Protein AF-A0A537LXU0-F1 (afdb_monomer)

Nearest PDB structures (foldseek):
  6ekh-assembly1_Y  TM=9.428E-01  e=1.355E-01  Methanococcus maripaludis
  4le2-assembly4_D-2  TM=8.879E-01  e=7.943E-01  Bacillus subtilis subsp. subtilis str. 168
  5vxn-assembly1_B  TM=9.345E-01  e=1.214E+00  Escherichia coli K-12
  6zj2-assembly1_A  TM=9.241E-01  e=2.464E+00  Salmonella enterica subsp. enterica serovar Typhimurium str. LT2
  6zii-assembly1_B  TM=9.315E-01  e=4.998E+00  Salmonella enterica subsp. enterica serovar Typhimurium

pLDDT: mean 80.13, std 18.69, range [44.47, 96.81]

Fold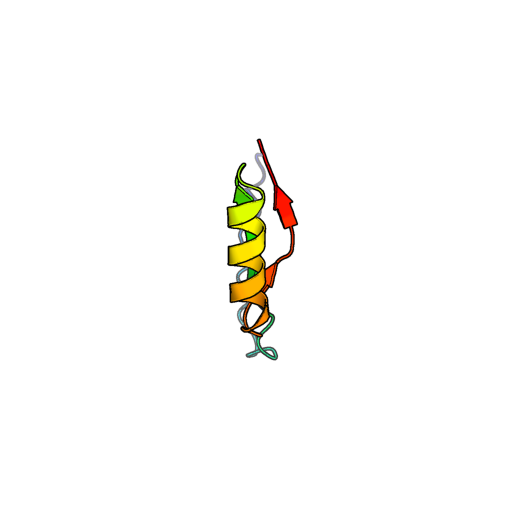seek 3Di:
DDDDPDDPPPDDDDPDPQDADEDEAEDQDPVVVVVVVVVCVVPPNYDDPYYHYD

Secondary structure (DSSP, 8-state):
-PPPP-------S---S-PPEEEEEE-S-HHHHHHHHHHHTT-TTEEEEEEE--

Radius of gyration: 16.43 Å; Cα contacts (8 Å, |Δi|>4): 49; chains: 1; bounding box: 40×10×43 Å

Structure (mmCIF, N/CA/C/O backbone):
data_AF-A0A537LXU0-F1
#
_entry.id   AF-A0A537LXU0-F1
#
loop_
_atom_site.group_PDB
_atom_site.id
_atom_site.type_symbol
_atom_site.label_atom_id
_atom_site.label_alt_id
_atom_site.label_comp_id
_atom_site.label_asym_id
_atom_site.label_entity_id
_atom_site.label_seq_id
_atom_site.pdbx_PDB_ins_code
_atom_site.Cartn_x
_atom_site.Cartn_y
_atom_site.Cartn_z
_atom_site.occupancy
_atom_site.B_iso_or_equiv
_atom_site.auth_seq_id
_atom_site.auth_comp_id
_atom_site.auth_asym_id
_atom_site.auth_atom_id
_atom_site.pdbx_PDB_model_num
ATOM 1 N N . MET A 1 1 ? -27.396 1.608 -31.804 1.00 45.38 1 MET A N 1
ATOM 2 C CA . MET A 1 1 ? -27.749 1.600 -30.368 1.00 45.38 1 MET A CA 1
ATOM 3 C C . MET A 1 1 ? -26.448 1.533 -29.588 1.00 45.38 1 MET A C 1
ATOM 5 O O . MET A 1 1 ? -25.783 0.513 -29.668 1.00 45.38 1 MET A O 1
ATOM 9 N N . ASN A 1 2 ? -26.032 2.625 -28.942 1.00 53.25 2 ASN A N 1
ATOM 10 C CA . ASN A 1 2 ? -24.852 2.639 -28.070 1.00 53.25 2 ASN A CA 1
ATOM 11 C C . ASN A 1 2 ? -25.323 2.454 -26.626 1.00 53.25 2 ASN A C 1
ATOM 13 O O . ASN A 1 2 ? -26.218 3.173 -26.183 1.00 53.25 2 ASN A O 1
ATOM 17 N N . ALA A 1 3 ? -24.759 1.472 -25.924 1.00 56.09 3 ALA A N 1
ATOM 18 C CA . ALA A 1 3 ? -25.027 1.255 -24.509 1.00 56.09 3 ALA A CA 1
ATOM 19 C C . ALA A 1 3 ? -24.438 2.415 -23.678 1.00 56.09 3 ALA A C 1
ATOM 21 O O . ALA A 1 3 ? -23.347 2.891 -24.001 1.00 56.09 3 ALA A O 1
ATOM 22 N N . PRO A 1 4 ? -25.128 2.891 -22.628 1.00 53.03 4 PRO A N 1
ATOM 23 C CA . PRO A 1 4 ? -24.580 3.911 -21.742 1.00 53.03 4 PRO A CA 1
ATOM 24 C C . PRO A 1 4 ? -23.422 3.344 -20.893 1.00 53.03 4 PRO A C 1
ATOM 26 O O . PRO A 1 4 ? -23.438 2.157 -20.554 1.00 53.03 4 PRO A O 1
ATOM 29 N N . PRO A 1 5 ? -22.422 4.170 -20.525 1.00 55.50 5 PRO A N 1
ATOM 30 C CA . PRO A 1 5 ? -21.332 3.755 -19.646 1.00 55.50 5 PRO A CA 1
ATOM 31 C C . PRO A 1 5 ? -21.873 3.378 -18.259 1.00 55.50 5 PRO A C 1
ATOM 33 O O . PRO A 1 5 ? -22.780 4.030 -17.741 1.00 55.50 5 PRO A O 1
ATOM 36 N N . ALA A 1 6 ? -21.317 2.314 -17.671 1.00 59.84 6 ALA A N 1
ATOM 37 C CA . ALA A 1 6 ? -21.710 1.790 -16.367 1.00 59.84 6 ALA A CA 1
ATOM 38 C C . ALA A 1 6 ? -21.636 2.891 -15.296 1.00 59.84 6 ALA A C 1
ATOM 40 O O . ALA A 1 6 ? -20.559 3.332 -14.895 1.00 59.84 6 ALA A O 1
ATOM 41 N N . ALA A 1 7 ? -22.807 3.357 -14.866 1.00 49.41 7 ALA A N 1
ATOM 42 C CA . ALA A 1 7 ? -22.951 4.344 -13.814 1.00 49.41 7 ALA A CA 1
ATOM 43 C C . ALA A 1 7 ? -22.341 3.813 -12.508 1.00 49.41 7 ALA A C 1
ATOM 45 O O . ALA A 1 7 ? -22.603 2.676 -12.110 1.00 49.41 7 ALA A O 1
ATOM 46 N N . PHE A 1 8 ? -21.563 4.657 -11.824 1.00 53.72 8 PHE A N 1
ATOM 47 C CA . PHE A 1 8 ? -21.179 4.461 -10.428 1.00 53.72 8 PHE A CA 1
ATOM 48 C C . PHE A 1 8 ? -22.452 4.264 -9.597 1.00 53.72 8 PHE A C 1
ATOM 50 O O . PHE A 1 8 ? -23.164 5.217 -9.274 1.00 53.72 8 PHE A O 1
ATOM 57 N N . ALA A 1 9 ? -22.754 3.010 -9.267 1.00 56.31 9 ALA A N 1
ATOM 58 C CA . ALA A 1 9 ? -23.847 2.649 -8.383 1.00 56.31 9 ALA A CA 1
ATOM 59 C C . ALA A 1 9 ? -23.452 3.002 -6.942 1.00 56.31 9 ALA A C 1
ATOM 61 O O . ALA A 1 9 ? -23.032 2.153 -6.158 1.00 56.31 9 ALA A O 1
ATOM 62 N N . GLY A 1 10 ? -23.563 4.287 -6.599 1.00 47.06 10 GLY A N 1
ATOM 63 C CA . GLY A 1 10 ? -23.504 4.770 -5.225 1.00 47.06 10 GLY A CA 1
ATOM 64 C C . GLY A 1 10 ? -24.658 4.166 -4.430 1.00 47.06 10 GLY A C 1
ATOM 65 O O . GLY A 1 10 ? -25.787 4.656 -4.472 1.00 47.06 10 GLY A O 1
ATOM 66 N N . ARG A 1 11 ? -24.383 3.062 -3.738 1.00 59.22 11 ARG A N 1
ATOM 67 C CA . ARG A 1 11 ? -25.327 2.361 -2.870 1.00 59.22 11 ARG A CA 1
ATOM 68 C C . ARG A 1 11 ? -25.785 3.298 -1.747 1.00 59.22 11 ARG A C 1
ATOM 70 O O . ARG A 1 11 ? -25.010 3.631 -0.859 1.00 59.22 11 ARG A O 1
ATOM 77 N N . ARG A 1 12 ? -27.063 3.689 -1.757 1.00 63.50 12 ARG A N 1
ATOM 78 C CA . ARG A 1 12 ? -27.766 4.186 -0.563 1.00 63.50 12 ARG A CA 1
ATOM 79 C C . ARG A 1 12 ? -28.308 2.974 0.195 1.00 63.50 12 ARG A C 1
ATOM 81 O O . ARG A 1 12 ? -29.171 2.285 -0.338 1.00 63.50 12 ARG A O 1
ATOM 88 N N . GLY A 1 13 ? -27.831 2.711 1.411 1.00 46.00 13 GLY A N 1
ATOM 89 C CA . GLY A 1 13 ? -28.476 1.725 2.287 1.00 46.00 13 GLY A CA 1
ATOM 90 C C . GLY A 1 13 ? -27.586 1.168 3.393 1.00 46.00 13 GLY A C 1
ATOM 91 O O . GLY A 1 13 ? -26.780 0.281 3.127 1.00 46.00 13 GLY A O 1
ATOM 92 N N . GLY A 1 14 ? -27.820 1.653 4.620 1.00 44.47 14 GLY A N 1
ATOM 93 C CA . GLY A 1 14 ? -27.244 1.162 5.878 1.00 44.47 14 GLY A CA 1
ATOM 94 C C . GLY A 1 14 ? -25.816 1.643 6.095 1.00 44.47 14 GLY A C 1
ATOM 95 O O . GLY A 1 14 ? -25.006 1.515 5.192 1.00 44.47 14 GLY A O 1
ATOM 96 N N . VAL A 1 15 ? -25.502 2.206 7.266 1.00 57.59 15 VAL A N 1
ATOM 97 C CA . VAL A 1 15 ? -24.108 2.452 7.668 1.00 57.59 15 VAL A CA 1
ATOM 98 C C . VAL A 1 15 ? -23.504 1.063 7.900 1.00 57.59 15 VAL A C 1
ATOM 100 O O . VAL A 1 15 ? -23.842 0.439 8.909 1.00 57.59 15 VAL A O 1
ATOM 103 N N . PRO A 1 16 ? -22.720 0.496 6.965 1.00 55.19 16 PRO A N 1
ATOM 104 C CA . PRO A 1 16 ? -22.045 -0.761 7.232 1.00 55.19 16 PRO A CA 1
ATOM 105 C C . PRO A 1 16 ? -20.973 -0.443 8.281 1.00 55.19 16 PRO A C 1
ATOM 107 O O . PRO A 1 16 ? -20.529 0.705 8.374 1.00 55.19 16 PRO A O 1
ATOM 110 N N . ALA A 1 17 ? -20.556 -1.418 9.091 1.00 60.91 17 ALA A N 1
ATOM 111 C CA . ALA A 1 17 ? -19.326 -1.267 9.868 1.00 60.91 17 ALA A CA 1
ATOM 112 C C . ALA A 1 17 ? -18.259 -0.689 8.928 1.00 60.91 17 ALA A C 1
ATOM 114 O O . ALA A 1 17 ? -18.064 -1.258 7.860 1.00 60.91 17 ALA A O 1
ATOM 115 N N . SER A 1 18 ? -17.730 0.498 9.251 1.00 68.31 18 SER A N 1
ATOM 116 C CA . SER A 1 18 ? -17.048 1.363 8.281 1.00 68.31 18 SER A CA 1
ATOM 117 C C . SER A 1 18 ? -15.930 0.591 7.587 1.00 68.31 18 SER A C 1
ATOM 119 O O . SER A 1 18 ? -14.864 0.409 8.174 1.00 68.31 18 SER A O 1
ATOM 121 N N . ASP A 1 19 ? -16.192 0.109 6.371 1.00 81.06 19 ASP A N 1
ATOM 12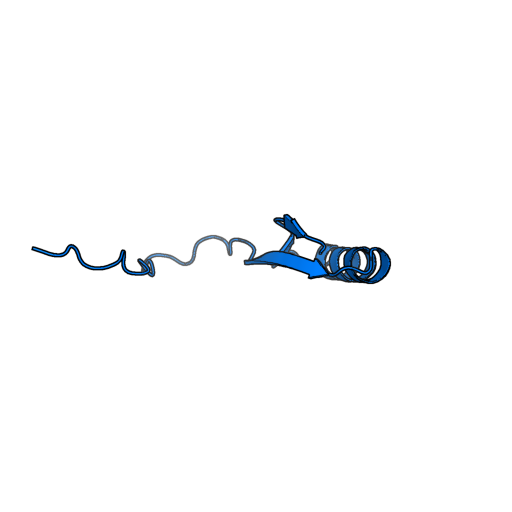2 C CA . ASP A 1 19 ? -15.188 -0.594 5.585 1.00 81.06 19 ASP A CA 1
ATOM 123 C C . ASP A 1 19 ? -14.002 0.360 5.387 1.00 81.06 19 ASP A C 1
ATOM 125 O O . ASP A 1 19 ? -14.211 1.550 5.109 1.00 81.06 19 ASP A O 1
ATOM 129 N N . PRO A 1 20 ? -12.762 -0.115 5.569 1.00 88.44 20 PRO A N 1
ATOM 130 C CA . PRO A 1 20 ? -11.597 0.734 5.426 1.00 88.44 20 PRO A CA 1
ATOM 131 C C . PRO A 1 20 ? -11.487 1.262 3.992 1.00 88.44 20 PRO A C 1
ATOM 133 O O . PRO A 1 20 ? -11.721 0.557 3.007 1.00 88.44 20 PRO A O 1
ATOM 136 N N . ILE A 1 21 ? -11.100 2.528 3.873 1.00 92.88 21 ILE A N 1
ATOM 137 C CA . ILE A 1 21 ? -10.804 3.179 2.603 1.00 92.88 21 ILE A CA 1
ATOM 138 C C . ILE A 1 21 ? -9.566 2.504 2.013 1.00 92.88 21 ILE A C 1
ATOM 140 O O . ILE A 1 21 ? -8.482 2.525 2.602 1.00 92.88 21 ILE A O 1
ATOM 144 N N . ARG A 1 22 ? -9.721 1.926 0.823 1.00 94.19 22 ARG A N 1
ATOM 145 C CA . ARG A 1 22 ? -8.636 1.236 0.122 1.00 94.19 22 ARG A CA 1
ATOM 146 C C . ARG A 1 22 ? -7.772 2.217 -0.656 1.00 94.19 22 ARG A C 1
ATOM 148 O O . ARG A 1 22 ? -8.278 2.998 -1.459 1.00 94.19 22 ARG A O 1
ATOM 155 N N . LEU A 1 23 ? -6.466 2.149 -0.431 1.00 94.31 23 LEU A N 1
ATOM 156 C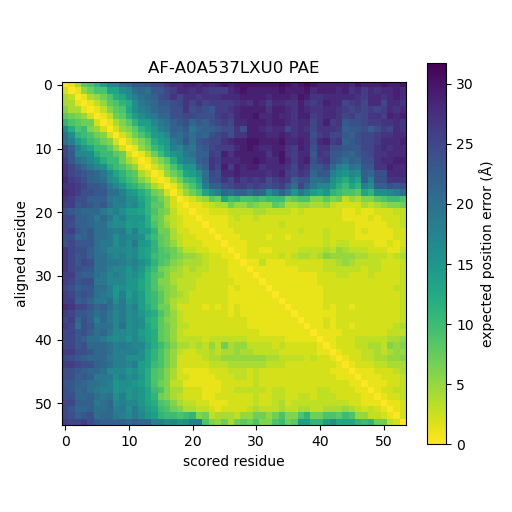 CA . LEU A 1 23 ? -5.463 3.042 -0.999 1.00 94.31 23 LEU A CA 1
ATOM 157 C C . LEU A 1 23 ? -4.515 2.274 -1.929 1.00 94.31 23 LEU A C 1
ATOM 159 O O . LEU A 1 23 ? -4.076 1.170 -1.605 1.00 94.31 23 LEU A O 1
ATOM 163 N N . MET A 1 24 ? -4.156 2.891 -3.055 1.00 95.94 24 MET A N 1
ATOM 164 C CA . MET A 1 24 ? -3.047 2.468 -3.913 1.00 95.94 24 MET A CA 1
ATOM 165 C C . MET A 1 24 ? -1.934 3.507 -3.811 1.00 95.94 24 MET A C 1
ATOM 167 O O . MET A 1 24 ? -2.181 4.689 -4.046 1.00 95.94 24 MET A O 1
ATOM 171 N N . ILE A 1 25 ? -0.721 3.080 -3.460 1.00 95.06 25 ILE A N 1
ATOM 172 C CA . ILE A 1 25 ? 0.439 3.975 -3.379 1.00 95.06 25 ILE A CA 1
ATOM 173 C C . ILE A 1 25 ? 1.249 3.831 -4.668 1.00 95.06 25 ILE A C 1
ATOM 175 O O . ILE A 1 25 ? 1.720 2.737 -4.975 1.00 95.06 25 ILE A O 1
ATOM 179 N N . VAL A 1 26 ? 1.420 4.931 -5.400 1.00 95.25 26 VAL A N 1
ATOM 180 C CA . VAL A 1 26 ? 2.211 4.998 -6.637 1.00 95.25 26 VAL A CA 1
ATOM 181 C C . VAL A 1 26 ? 3.378 5.937 -6.396 1.00 95.25 26 VAL A C 1
ATOM 183 O O . VAL A 1 26 ? 3.176 7.143 -6.287 1.00 95.25 26 VAL A O 1
ATOM 186 N N . ASP A 1 27 ? 4.571 5.373 -6.238 1.00 93.44 27 ASP A N 1
ATOM 187 C CA . ASP A 1 27 ? 5.783 6.142 -5.959 1.00 93.44 27 ASP A CA 1
ATOM 188 C C . ASP A 1 27 ? 7.031 5.318 -6.329 1.00 93.44 27 ASP A C 1
ATOM 190 O O . ASP A 1 27 ? 7.096 4.103 -6.083 1.00 93.44 27 ASP A O 1
ATOM 194 N N . ASP A 1 28 ? 8.026 5.981 -6.914 1.00 94.94 28 ASP A N 1
ATOM 195 C CA . ASP A 1 28 ? 9.276 5.356 -7.369 1.00 94.94 28 ASP A CA 1
ATOM 196 C C . ASP A 1 28 ? 10.303 5.232 -6.236 1.00 94.94 28 ASP A C 1
ATOM 198 O O . ASP A 1 28 ? 11.227 4.419 -6.293 1.00 94.94 28 ASP A O 1
ATOM 202 N N . SER A 1 29 ? 10.118 5.981 -5.147 1.00 96.81 29 SER A N 1
ATOM 203 C CA . SER A 1 29 ? 10.922 5.888 -3.939 1.00 96.81 29 SER A CA 1
ATOM 204 C C . SER A 1 29 ? 10.436 4.738 -3.046 1.00 96.81 29 SER A C 1
ATOM 206 O O . SER A 1 29 ? 9.357 4.796 -2.440 1.00 96.81 29 SER A O 1
ATOM 208 N N . PRO A 1 30 ? 11.245 3.678 -2.850 1.00 92.88 30 PRO A N 1
ATOM 209 C CA . PRO A 1 30 ? 10.905 2.612 -1.908 1.00 92.88 30 PRO A CA 1
ATOM 210 C C . PRO A 1 30 ? 10.803 3.125 -0.462 1.00 92.88 30 PRO A C 1
ATOM 212 O O . PRO A 1 30 ? 10.025 2.590 0.327 1.00 92.88 30 PRO A O 1
ATOM 215 N N . ILE A 1 31 ? 11.537 4.192 -0.125 1.00 96.56 31 ILE A N 1
ATOM 216 C CA . ILE A 1 31 ? 11.517 4.805 1.208 1.00 96.56 31 ILE A CA 1
ATOM 217 C C . ILE A 1 31 ? 10.177 5.502 1.454 1.00 96.56 31 ILE A C 1
ATOM 219 O O . ILE A 1 31 ? 9.561 5.280 2.497 1.00 96.56 31 ILE A O 1
ATOM 223 N N . ALA A 1 32 ? 9.695 6.298 0.494 1.00 95.19 32 ALA A N 1
ATOM 224 C CA . ALA A 1 32 ? 8.428 7.017 0.629 1.00 95.19 32 ALA A CA 1
ATOM 225 C C . ALA A 1 32 ? 7.255 6.047 0.832 1.00 95.19 32 ALA A C 1
ATOM 227 O O . ALA A 1 32 ? 6.457 6.220 1.757 1.00 95.19 32 ALA A O 1
ATOM 228 N N . ARG A 1 33 ? 7.211 4.959 0.048 1.00 95.56 33 ARG A N 1
ATOM 229 C CA . ARG A 1 33 ? 6.194 3.905 0.199 1.00 95.56 33 ARG A CA 1
ATOM 230 C C . ARG A 1 33 ? 6.229 3.251 1.573 1.00 95.56 33 ARG A C 1
ATOM 232 O O . ARG A 1 33 ? 5.172 3.052 2.175 1.00 95.56 33 ARG A O 1
ATOM 239 N N . ALA A 1 34 ? 7.417 2.929 2.081 1.00 94.69 34 ALA A N 1
ATOM 240 C CA . ALA A 1 34 ? 7.572 2.294 3.386 1.00 94.69 34 ALA A CA 1
ATOM 241 C C . ALA A 1 34 ? 7.118 3.218 4.527 1.00 94.69 34 ALA A C 1
ATOM 243 O O . ALA A 1 34 ? 6.360 2.794 5.402 1.00 94.69 34 ALA A O 1
ATOM 244 N N . VAL A 1 35 ? 7.526 4.490 4.490 1.00 96.12 35 VAL A N 1
ATOM 245 C CA . VAL A 1 35 ? 7.136 5.492 5.492 1.00 96.12 35 VAL A CA 1
ATOM 246 C C . VAL A 1 35 ? 5.624 5.708 5.478 1.00 96.12 35 VAL A C 1
ATOM 248 O O . VAL A 1 35 ? 4.985 5.608 6.526 1.00 96.12 35 VAL A O 1
ATOM 251 N N . LEU A 1 36 ? 5.032 5.925 4.301 1.00 95.25 36 LEU A N 1
ATOM 252 C CA . LEU A 1 36 ? 3.594 6.149 4.174 1.00 95.25 36 LEU A CA 1
ATOM 253 C C . LEU A 1 36 ? 2.789 4.923 4.625 1.00 95.25 36 LEU A C 1
ATOM 255 O O . LEU A 1 36 ? 1.862 5.056 5.424 1.00 95.25 36 LEU A O 1
ATOM 259 N N . SER A 1 37 ? 3.183 3.718 4.204 1.00 94.75 37 SER A N 1
ATOM 260 C CA . SER A 1 37 ? 2.540 2.471 4.644 1.00 94.75 37 SER A CA 1
ATOM 261 C C . SER A 1 37 ? 2.618 2.305 6.162 1.00 94.75 37 SER A C 1
ATOM 263 O O . SER A 1 37 ? 1.645 1.907 6.805 1.00 94.75 37 SER A O 1
ATOM 265 N N . ARG A 1 38 ? 3.754 2.672 6.772 1.00 94.88 38 ARG A N 1
ATOM 266 C CA . ARG A 1 38 ? 3.923 2.618 8.225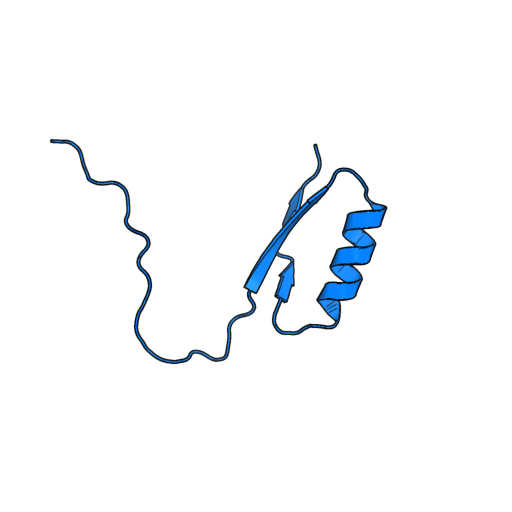 1.00 94.88 38 ARG A CA 1
ATOM 267 C C . ARG A 1 38 ? 3.012 3.609 8.941 1.00 94.88 38 ARG A C 1
ATOM 269 O O . ARG A 1 38 ? 2.380 3.231 9.927 1.00 94.88 38 ARG A O 1
ATOM 276 N N . MET A 1 39 ? 2.908 4.839 8.451 1.00 95.69 39 MET A N 1
ATOM 277 C CA . MET A 1 39 ? 1.990 5.838 9.004 1.00 95.69 39 MET A CA 1
ATOM 278 C C . MET A 1 39 ? 0.536 5.359 8.929 1.00 95.69 39 MET A C 1
ATOM 280 O O . MET A 1 39 ? -0.190 5.436 9.922 1.00 95.69 39 MET A O 1
ATOM 284 N N . LEU A 1 40 ? 0.133 4.794 7.788 1.00 94.50 40 LEU A N 1
ATOM 285 C CA . LEU A 1 40 ? -1.216 4.276 7.563 1.00 94.50 40 LEU A CA 1
ATOM 286 C C . LEU A 1 40 ? -1.529 3.036 8.408 1.00 94.50 40 LEU A C 1
ATOM 288 O O . LEU A 1 40 ? -2.657 2.904 8.863 1.00 94.50 40 LEU A O 1
ATOM 292 N N . SER A 1 41 ? -0.541 2.188 8.724 1.00 91.00 41 SER A N 1
ATOM 293 C CA . SER A 1 41 ? -0.746 0.983 9.553 1.00 91.00 41 SER A CA 1
ATOM 294 C C . SER A 1 41 ? -1.321 1.263 10.952 1.00 91.00 41 SER A C 1
ATOM 296 O O . SER A 1 41 ? -1.899 0.378 11.577 1.00 91.00 41 SER A O 1
ATOM 298 N N . SER A 1 42 ? -1.172 2.496 11.449 1.00 91.44 42 SER A N 1
ATOM 299 C CA . SER A 1 42 ? -1.734 2.939 12.731 1.00 91.44 42 SER A CA 1
ATOM 300 C C . SER A 1 42 ? -3.214 3.343 12.657 1.00 91.44 42 SER A C 1
ATOM 302 O O . SER A 1 42 ? -3.847 3.544 13.694 1.00 91.44 42 SER A O 1
ATOM 304 N N . ARG A 1 43 ? -3.780 3.455 11.450 1.00 92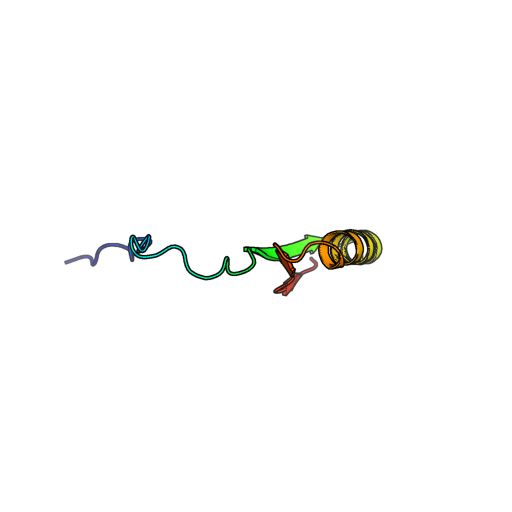.25 43 ARG A N 1
ATOM 305 C CA . ARG A 1 43 ? -5.129 3.959 11.190 1.00 92.25 43 ARG A CA 1
ATOM 306 C C . ARG A 1 43 ? -6.001 2.842 10.626 1.00 92.25 43 ARG A C 1
ATOM 308 O O . ARG A 1 43 ? -5.832 2.428 9.487 1.00 92.25 43 ARG A O 1
ATOM 315 N N . LYS A 1 44 ? -6.981 2.390 11.412 1.00 89.50 44 LYS A N 1
ATOM 316 C CA . LYS A 1 44 ? -7.924 1.319 11.020 1.00 89.50 44 LYS A CA 1
ATOM 317 C C . LYS A 1 44 ? -8.876 1.716 9.887 1.00 89.50 44 LYS A C 1
ATOM 319 O O . LYS A 1 44 ? -9.567 0.871 9.341 1.00 89.50 44 LYS A O 1
ATOM 324 N N . GLU A 1 45 ? -8.918 3.004 9.576 1.00 93.00 45 GLU A N 1
ATOM 325 C CA . GLU A 1 45 ? -9.744 3.606 8.534 1.00 93.00 45 GLU A CA 1
ATOM 326 C C . GLU A 1 45 ? -9.195 3.340 7.130 1.00 93.00 45 GLU A C 1
ATOM 328 O O . GLU A 1 45 ? -9.915 3.539 6.159 1.00 93.00 45 GLU A O 1
ATOM 333 N N . PHE A 1 46 ? -7.926 2.931 7.016 1.00 94.00 46 PHE A N 1
ATOM 334 C CA . PHE A 1 46 ? -7.232 2.787 5.742 1.00 94.00 46 PHE A CA 1
ATOM 335 C C . PHE A 1 46 ? -6.671 1.380 5.559 1.00 94.00 46 PHE A C 1
ATOM 337 O O . PHE A 1 46 ? -6.111 0.785 6.478 1.00 94.00 46 PHE A O 1
ATOM 344 N N . GLU A 1 47 ? -6.759 0.886 4.330 1.00 94.19 47 GLU A N 1
ATOM 345 C CA . GLU A 1 47 ? -6.166 -0.373 3.889 1.00 94.19 47 GLU A CA 1
ATOM 346 C C . GLU A 1 47 ? -5.298 -0.098 2.656 1.00 94.19 47 GLU A C 1
ATOM 348 O O . GLU A 1 47 ? -5.786 0.410 1.648 1.00 94.19 47 GLU A O 1
ATOM 353 N N . VAL A 1 48 ? -4.002 -0.418 2.708 1.00 93.56 48 VAL A N 1
ATOM 354 C CA . VAL A 1 48 ? -3.137 -0.332 1.521 1.00 93.56 48 VAL A CA 1
ATOM 355 C C . VAL A 1 48 ? -3.375 -1.578 0.672 1.00 93.56 48 VAL A C 1
ATOM 357 O O . VAL A 1 48 ? -2.908 -2.660 1.012 1.00 93.56 48 VAL A O 1
ATOM 360 N N . ALA A 1 49 ? -4.114 -1.421 -0.425 1.00 94.56 49 ALA A N 1
ATOM 361 C CA . ALA A 1 49 ? -4.528 -2.523 -1.290 1.00 94.56 49 ALA A CA 1
ATOM 362 C C . ALA A 1 49 ? -3.495 -2.853 -2.379 1.00 94.56 49 ALA A C 1
ATOM 364 O O . ALA A 1 49 ? -3.444 -3.985 -2.856 1.00 94.56 49 ALA A O 1
ATOM 365 N N . ALA A 1 50 ? -2.685 -1.872 -2.794 1.00 93.88 50 ALA A N 1
ATOM 366 C CA . ALA A 1 50 ? -1.679 -2.057 -3.836 1.00 93.88 50 ALA A CA 1
ATOM 367 C C . ALA A 1 50 ? -0.533 -1.040 -3.737 1.00 93.88 50 ALA A C 1
ATOM 369 O O . ALA A 1 50 ? -0.712 0.089 -3.273 1.00 93.88 50 ALA A O 1
ATOM 370 N N . LEU A 1 51 ? 0.637 -1.446 -4.234 1.00 93.75 51 LEU A N 1
ATOM 371 C CA . LEU A 1 51 ? 1.812 -0.600 -4.430 1.00 93.75 51 LEU A CA 1
ATOM 372 C C . LEU A 1 51 ? 2.218 -0.666 -5.907 1.00 93.75 51 LEU A C 1
ATOM 374 O O . LEU A 1 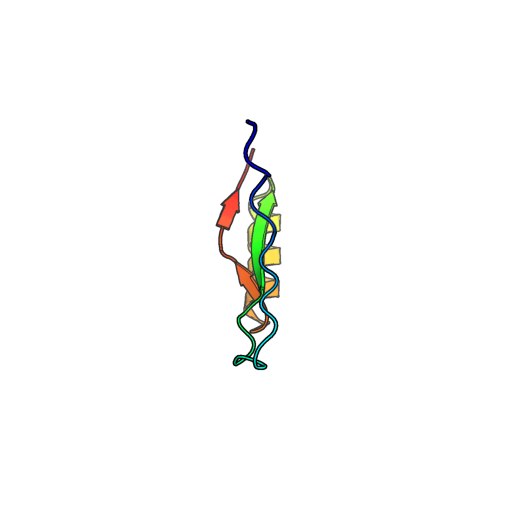51 ? 2.294 -1.758 -6.467 1.00 93.75 51 LEU A O 1
ATOM 378 N N . ALA A 1 52 ? 2.518 0.478 -6.514 1.00 91.50 52 ALA A N 1
ATOM 379 C CA . ALA A 1 52 ? 3.057 0.574 -7.867 1.00 91.50 52 ALA A CA 1
ATOM 380 C C . ALA A 1 52 ? 4.321 1.449 -7.888 1.00 91.50 52 ALA A C 1
ATOM 382 O O . ALA A 1 52 ? 4.507 2.306 -7.021 1.00 91.50 52 ALA A O 1
ATOM 383 N N . SER A 1 53 ? 5.174 1.202 -8.880 1.00 87.88 53 SER A N 1
ATOM 384 C CA . SER A 1 53 ? 6.351 2.006 -9.233 1.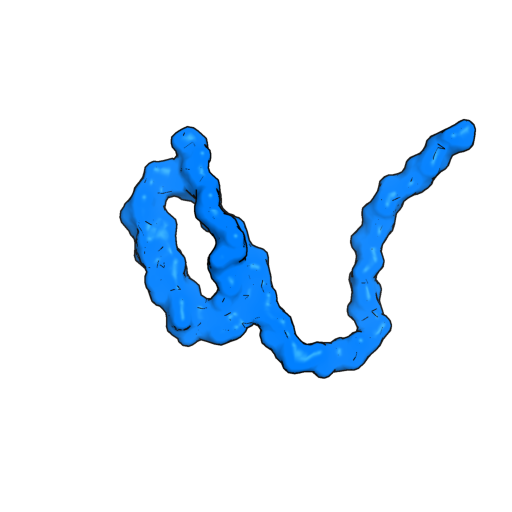00 87.88 53 SER A CA 1
ATOM 385 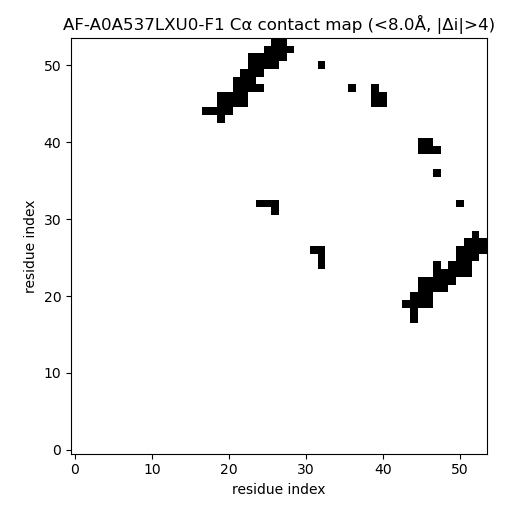C C . SER A 1 53 ? 6.444 2.092 -10.754 1.00 87.88 53 SER A C 1
ATO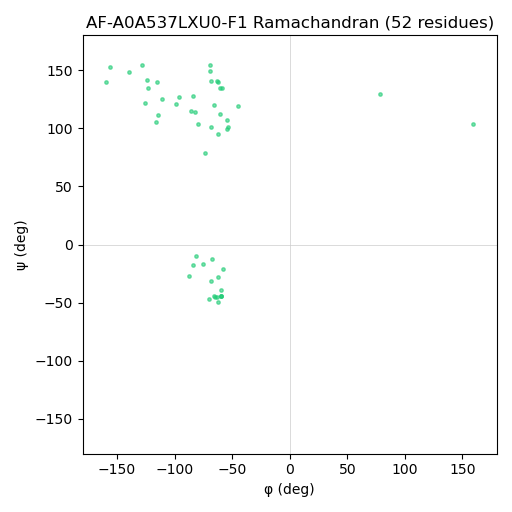M 387 O O . SER A 1 53 ? 5.995 1.162 -11.433 1.00 87.88 53 SER A O 1
ATOM 389 N N . GLY A 1 54 ? 6.973 3.205 -11.251 1.00 73.50 54 GLY A N 1
ATOM 390 C CA . GLY A 1 54 ? 7.331 3.450 -12.645 1.00 73.50 54 GLY A CA 1
ATOM 391 C C . GLY A 1 54 ? 8.782 3.122 -12.964 1.00 73.50 54 GLY A C 1
ATOM 392 O O . GLY A 1 54 ? 9.570 2.828 -12.034 1.00 73.50 54 GLY A O 1
#

Sequence (54 aa):
MNAPPAAFAGRRGGVPASDPIRLMIVDDSPIARAVLSRMLSSRKEFEVAALASG

Mean predicted aligned error: 11.81 Å

Solvent-accessible surface area (backbone atoms only — not comparable to full-atom values): 3689 Å² total; per-residue (Å²): 139,82,81,79,78,87,70,84,79,78,81,85,77,78,90,61,82,78,73,46,50,72,38,71,49,78,50,76,48,70,64,59,53,51,52,52,52,54,60,42,73,79,37,82,61,50,38,83,75,45,78,46,64,126